Protein AF-A0AAV0NCY5-F1 (afdb_monomer_lite)

Foldseek 3Di:
DDDDDVVNVVVVVVCVVPPPDPPPPPDPLDADADDPDPPFPDWDADPVVQWIWGDDPQQRWIWTAHSNGDIDTPDGDPPDQHPPRCVVVPPPPPPPPDDPPDPPPPPPPDDD

Secondary structure (DSSP, 8-state):
-PPPPHHHHHHHHHHHHHSPP----PSP-------S----SEEEEETTTTEEEEEETTTTEEEEEETT--EEEEEE--SSPPTT-HHHHTS-STT------PPP--------

Structure (mmCIF, N/CA/C/O backbone):
data_AF-A0AAV0NCY5-F1
#
_entry.id   AF-A0AAV0NCY5-F1
#
loop_
_atom_site.group_PDB
_atom_site.id
_atom_site.type_symbol
_atom_site.label_atom_id
_atom_site.label_alt_id
_atom_site.label_comp_id
_atom_site.label_asym_id
_atom_site.label_entity_id
_atom_site.label_seq_id
_atom_site.pdbx_PDB_ins_code
_atom_site.Cartn_x
_atom_site.Cartn_y
_atom_site.Cartn_z
_atom_site.occupancy
_atom_site.B_iso_or_equiv
_atom_site.auth_seq_id
_atom_site.auth_comp_id
_atom_site.auth_asym_id
_atom_site.auth_atom_id
_atom_site.pdbx_PDB_model_num
ATOM 1 N N . MET A 1 1 ? 32.135 -2.091 -52.772 1.00 62.72 1 MET A N 1
ATOM 2 C CA . MET A 1 1 ? 32.031 -2.584 -51.382 1.00 62.72 1 MET A CA 1
ATOM 3 C C . MET A 1 1 ? 32.514 -1.455 -50.483 1.00 62.72 1 MET A C 1
ATOM 5 O O . MET A 1 1 ? 33.683 -1.112 -50.571 1.00 62.72 1 MET A O 1
ATOM 9 N N . ALA A 1 2 ? 31.626 -0.774 -49.755 1.00 65.31 2 ALA A N 1
ATOM 10 C CA . ALA A 1 2 ? 32.032 0.347 -48.903 1.00 65.31 2 ALA A CA 1
ATOM 11 C C . ALA A 1 2 ? 32.680 -0.196 -47.618 1.00 65.31 2 ALA A C 1
ATOM 13 O O . ALA A 1 2 ? 32.075 -1.017 -46.932 1.00 65.31 2 ALA A O 1
ATOM 14 N N . ALA A 1 3 ? 33.911 0.223 -47.320 1.00 77.19 3 ALA A N 1
ATOM 15 C CA . ALA A 1 3 ? 34.609 -0.156 -46.096 1.00 77.19 3 ALA A CA 1
ATOM 16 C C . ALA A 1 3 ? 34.101 0.697 -44.924 1.00 77.19 3 ALA A C 1
ATOM 18 O O . ALA A 1 3 ? 34.045 1.922 -45.019 1.00 77.19 3 ALA A O 1
ATOM 19 N N . ILE A 1 4 ? 33.722 0.055 -43.821 1.00 78.38 4 ILE A N 1
ATOM 20 C CA . ILE A 1 4 ? 33.285 0.747 -42.605 1.00 78.38 4 ILE A CA 1
ATOM 21 C C . ILE A 1 4 ? 34.535 1.241 -41.877 1.00 78.38 4 ILE A C 1
ATOM 23 O O . ILE A 1 4 ? 35.428 0.454 -41.567 1.00 78.38 4 ILE A O 1
ATOM 27 N N . SER A 1 5 ? 34.613 2.547 -41.616 1.00 88.00 5 SER A N 1
ATOM 28 C CA . SER A 1 5 ? 35.745 3.117 -40.884 1.00 88.00 5 SER A CA 1
ATOM 29 C C . SER A 1 5 ? 35.717 2.673 -39.409 1.00 88.00 5 SER A C 1
ATOM 31 O O . SER A 1 5 ? 34.633 2.576 -38.821 1.00 88.00 5 SER A O 1
ATOM 33 N N . PRO A 1 6 ? 36.877 2.443 -38.767 1.00 88.12 6 PRO A N 1
ATOM 34 C CA . PRO A 1 6 ? 36.929 2.037 -37.359 1.00 88.12 6 PRO A CA 1
ATOM 35 C C . PRO A 1 6 ? 36.332 3.101 -36.426 1.00 88.12 6 PRO A C 1
ATOM 37 O O . PRO A 1 6 ? 35.758 2.772 -35.393 1.00 88.12 6 PRO A O 1
ATOM 40 N N . ILE A 1 7 ? 36.396 4.376 -36.820 1.00 90.31 7 ILE A N 1
ATOM 41 C CA . ILE A 1 7 ? 35.806 5.504 -36.086 1.00 90.31 7 ILE A CA 1
ATOM 42 C C . ILE A 1 7 ? 34.278 5.464 -36.162 1.00 90.31 7 ILE A C 1
ATOM 44 O O . ILE A 1 7 ? 33.612 5.614 -35.140 1.00 90.31 7 ILE A O 1
ATOM 48 N N . SER A 1 8 ? 33.711 5.200 -37.345 1.00 87.50 8 SER A N 1
ATOM 49 C CA . SER A 1 8 ? 32.263 5.000 -37.497 1.00 87.50 8 SER A CA 1
ATOM 50 C C . SER A 1 8 ? 31.773 3.808 -36.678 1.00 87.50 8 SER A C 1
ATOM 52 O O . SER A 1 8 ? 30.700 3.878 -36.084 1.00 87.50 8 SER A O 1
ATOM 54 N N . PHE A 1 9 ? 32.566 2.737 -36.611 1.00 89.44 9 PHE A N 1
ATOM 55 C CA . PHE A 1 9 ? 32.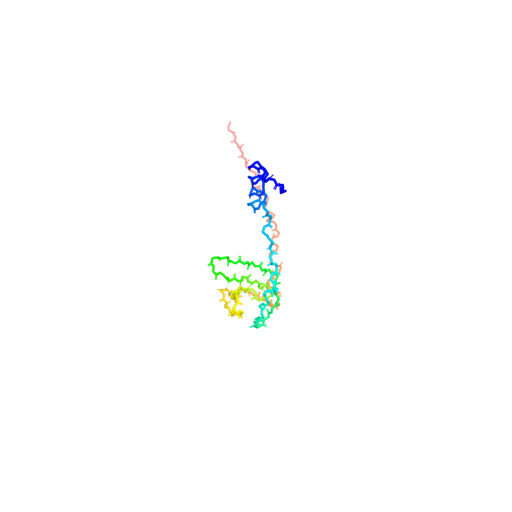246 1.564 -35.801 1.00 89.44 9 PHE A CA 1
ATOM 56 C C . PHE A 1 9 ? 32.234 1.891 -34.300 1.00 89.44 9 PHE A C 1
ATOM 58 O O . PHE A 1 9 ? 31.262 1.583 -33.610 1.00 89.44 9 PHE A O 1
ATOM 65 N N . LEU A 1 10 ? 33.258 2.595 -33.807 1.00 92.06 10 LEU A N 1
ATOM 66 C CA . LEU A 1 10 ? 33.345 3.007 -32.403 1.00 92.06 10 LEU A CA 1
ATOM 67 C C . LEU A 1 10 ? 32.195 3.947 -32.009 1.00 92.06 10 LEU A C 1
ATOM 69 O O . LEU A 1 10 ? 31.576 3.776 -30.960 1.00 92.06 10 LEU A O 1
ATOM 73 N N . PHE A 1 11 ? 31.876 4.911 -32.876 1.00 90.62 11 PHE A N 1
ATOM 74 C CA . PHE A 1 11 ? 30.773 5.846 -32.666 1.00 90.62 11 PHE A CA 1
ATOM 75 C C . PHE A 1 11 ? 29.423 5.122 -32.584 1.00 90.62 11 PHE A C 1
ATOM 77 O O . PHE A 1 11 ? 28.596 5.447 -31.736 1.00 90.62 11 PHE A O 1
ATOM 84 N N . SER A 1 12 ? 29.219 4.093 -33.412 1.00 88.06 12 SER A N 1
ATOM 85 C CA . SER A 1 12 ? 28.001 3.278 -33.396 1.00 88.06 12 SER A CA 1
ATOM 86 C C . SER A 1 12 ? 27.851 2.472 -32.098 1.00 8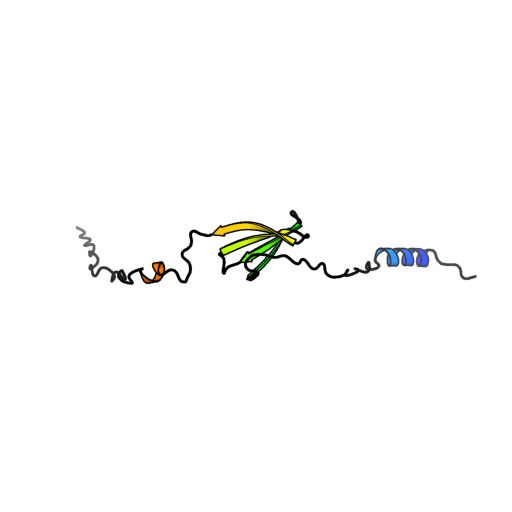8.06 12 SER A C 1
ATOM 88 O O . SER A 1 12 ? 26.754 2.402 -31.546 1.00 88.06 12 SER A O 1
ATOM 90 N N . ILE A 1 13 ? 28.954 1.946 -31.551 1.00 90.50 13 ILE A N 1
ATOM 91 C CA . ILE A 1 13 ? 28.961 1.270 -30.242 1.00 90.50 13 ILE A CA 1
ATOM 92 C C . ILE A 1 13 ? 28.604 2.250 -29.122 1.00 90.50 13 ILE A C 1
ATOM 94 O O . ILE A 1 13 ? 27.750 1.950 -28.293 1.00 90.50 13 ILE A O 1
ATOM 98 N N . ILE A 1 14 ? 29.215 3.435 -29.108 1.00 91.38 14 ILE A N 1
ATOM 99 C CA . ILE A 1 14 ? 28.931 4.457 -28.090 1.00 91.38 14 ILE A CA 1
ATOM 100 C C . ILE A 1 14 ? 27.456 4.880 -28.147 1.00 91.38 14 ILE A C 1
ATOM 102 O O . ILE A 1 14 ? 26.806 4.982 -27.108 1.00 91.38 14 ILE A O 1
ATOM 106 N N . LEU A 1 15 ? 26.904 5.054 -29.351 1.00 88.56 15 LEU A N 1
ATOM 107 C CA . LEU A 1 15 ? 25.491 5.378 -29.536 1.00 88.56 15 LEU A CA 1
ATOM 108 C C . LEU A 1 15 ? 24.573 4.272 -28.989 1.00 88.56 15 LEU A C 1
ATOM 110 O O . LEU A 1 15 ? 23.545 4.578 -28.395 1.00 88.56 15 LEU A O 1
ATOM 114 N N . LEU A 1 16 ? 24.957 3.001 -29.148 1.00 86.69 16 LEU A N 1
ATOM 115 C CA . LEU A 1 16 ? 24.212 1.856 -28.620 1.00 86.69 16 LE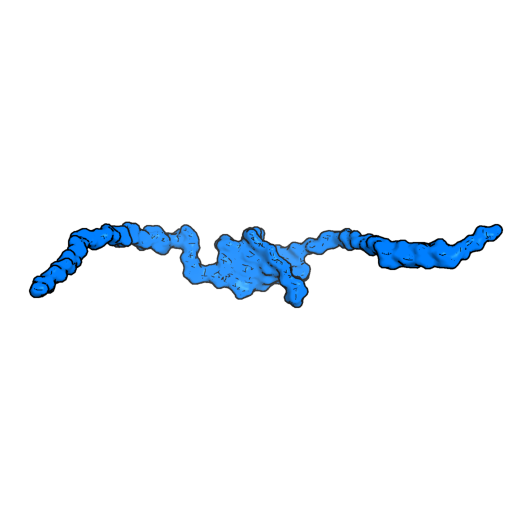U A CA 1
ATOM 116 C C . LEU A 1 16 ? 24.283 1.767 -27.086 1.00 86.69 16 LEU A C 1
ATOM 118 O O . LEU A 1 16 ? 23.297 1.396 -26.456 1.00 86.69 16 LEU A O 1
ATOM 122 N N . LEU A 1 17 ? 25.420 2.128 -26.482 1.00 85.56 17 LEU A N 1
ATOM 123 C CA . LEU A 1 17 ? 25.608 2.103 -25.025 1.00 85.56 17 LEU A CA 1
ATOM 124 C C . LEU A 1 17 ? 24.850 3.226 -24.300 1.00 85.56 17 LEU A C 1
ATOM 126 O O . LEU A 1 17 ? 24.451 3.043 -23.153 1.00 85.56 17 LEU A O 1
ATOM 130 N N . ILE A 1 18 ? 24.673 4.381 -24.948 1.00 85.12 18 ILE A N 1
ATOM 131 C CA . ILE A 1 18 ? 23.987 5.553 -24.372 1.00 85.12 18 ILE A CA 1
ATOM 132 C C . ILE A 1 18 ? 22.524 5.627 -24.845 1.00 85.12 18 ILE A C 1
ATOM 134 O O . ILE A 1 18 ? 21.763 6.488 -24.403 1.00 85.12 18 ILE A O 1
ATOM 138 N N . ALA A 1 19 ? 22.101 4.722 -25.733 1.00 84.38 19 ALA A N 1
ATOM 139 C CA . ALA A 1 19 ? 20.724 4.666 -26.188 1.00 84.38 19 ALA A CA 1
ATOM 140 C C . ALA A 1 19 ? 19.787 4.512 -24.974 1.00 84.38 19 ALA A C 1
ATOM 142 O O . ALA A 1 19 ? 19.968 3.589 -24.173 1.00 84.38 19 ALA A O 1
ATOM 143 N N . PRO A 1 20 ? 18.790 5.401 -24.805 1.00 79.12 20 PRO A N 1
ATOM 144 C CA . PRO A 1 20 ? 17.833 5.276 -23.721 1.00 79.12 20 PRO A CA 1
ATOM 145 C C . PRO A 1 20 ? 17.119 3.933 -23.856 1.00 79.12 20 PRO A C 1
ATOM 147 O O . PRO A 1 20 ? 16.477 3.656 -24.871 1.00 79.12 20 PRO A O 1
ATOM 150 N N . ILE A 1 21 ? 17.252 3.088 -22.833 1.00 79.25 21 ILE A N 1
ATOM 151 C CA . ILE A 1 21 ? 16.541 1.814 -22.773 1.00 79.25 21 ILE A CA 1
ATOM 152 C C . ILE A 1 21 ? 15.047 2.156 -22.808 1.00 79.25 21 ILE A C 1
ATOM 154 O O . ILE A 1 21 ? 14.597 2.938 -21.964 1.00 79.25 21 ILE A O 1
ATOM 158 N N . PRO A 1 22 ? 14.264 1.619 -23.759 1.00 74.38 22 PRO A N 1
ATOM 159 C CA . PRO A 1 22 ? 12.832 1.854 -23.771 1.00 74.38 22 PRO A CA 1
ATOM 160 C C . PRO A 1 22 ? 12.243 1.318 -22.462 1.00 74.38 22 PRO A C 1
ATOM 162 O O . PRO A 1 22 ? 12.181 0.110 -22.236 1.00 74.38 22 PRO A O 1
ATOM 165 N N . SER A 1 23 ? 11.831 2.230 -21.577 1.00 70.75 23 SER A N 1
ATOM 166 C CA . SER A 1 23 ? 11.064 1.880 -20.387 1.00 70.75 23 SER A CA 1
ATOM 167 C C . SER A 1 23 ? 9.700 1.406 -20.862 1.00 70.75 23 SER A C 1
ATOM 169 O O . SER A 1 23 ? 8.855 2.194 -21.291 1.00 70.75 23 SER A O 1
ATOM 171 N N . THR A 1 24 ? 9.505 0.092 -20.858 1.00 69.12 24 THR A N 1
ATOM 172 C CA . THR A 1 24 ? 8.192 -0.482 -21.106 1.00 69.12 24 THR A CA 1
ATOM 173 C C . THR A 1 24 ? 7.352 -0.216 -19.863 1.00 69.12 24 THR A C 1
ATOM 175 O O . THR A 1 24 ? 7.488 -0.874 -18.834 1.00 69.12 24 THR A O 1
ATOM 178 N N . ALA A 1 25 ? 6.489 0.797 -19.933 1.00 68.56 25 ALA A N 1
ATOM 179 C CA . ALA A 1 25 ? 5.429 0.949 -18.951 1.00 68.56 25 ALA A CA 1
ATOM 180 C C . ALA A 1 25 ? 4.479 -0.244 -19.132 1.00 68.56 25 ALA A C 1
ATOM 182 O O . ALA A 1 25 ? 3.638 -0.260 -20.032 1.00 68.56 25 ALA A O 1
ATOM 183 N N . GLY A 1 26 ? 4.690 -1.294 -18.336 1.00 74.94 26 GLY A N 1
ATOM 184 C CA . GLY A 1 26 ? 3.817 -2.461 -18.303 1.00 74.94 26 GLY A CA 1
ATOM 185 C C . GLY A 1 26 ? 2.379 -2.072 -17.95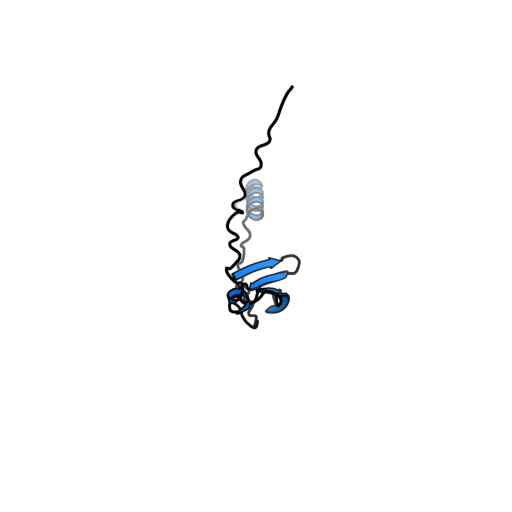5 1.00 74.94 26 GLY A C 1
ATOM 186 O O . GLY A 1 26 ? 2.097 -0.952 -17.524 1.00 74.94 26 GLY A O 1
ATOM 187 N N . LYS A 1 27 ? 1.446 -3.017 -18.124 1.00 81.81 27 LYS A N 1
ATOM 188 C CA . LYS A 1 27 ? 0.067 -2.834 -17.648 1.00 81.81 27 LYS A CA 1
ATOM 189 C C . LYS A 1 27 ? 0.107 -2.401 -16.174 1.00 81.81 27 LYS A C 1
ATOM 191 O O . LYS A 1 27 ? 0.816 -3.049 -15.401 1.00 81.81 27 LYS A O 1
ATOM 196 N N . PRO A 1 28 ? -0.616 -1.332 -15.784 1.00 82.44 28 PRO A N 1
ATOM 197 C CA . PRO A 1 28 ? -0.604 -0.868 -14.406 1.00 82.44 28 PRO A CA 1
ATOM 198 C C . PRO A 1 28 ? -1.024 -2.013 -13.486 1.00 82.44 28 PRO A C 1
ATOM 200 O O . PRO A 1 28 ? -2.023 -2.690 -13.738 1.00 82.44 28 PRO A O 1
ATOM 203 N N . HIS A 1 29 ? -0.238 -2.246 -12.438 1.00 83.81 29 HIS A N 1
ATOM 204 C CA . HIS A 1 29 ? -0.529 -3.282 -11.459 1.00 83.81 29 HIS A CA 1
ATOM 205 C C . HIS A 1 29 ? -1.690 -2.817 -10.574 1.00 83.81 29 HIS A C 1
ATOM 207 O O . HIS A 1 29 ? -1.530 -1.928 -9.739 1.00 83.81 29 HIS A O 1
ATOM 213 N N . VAL A 1 30 ? -2.885 -3.368 -10.806 1.00 88.12 30 VAL A N 1
ATOM 214 C CA . VAL A 1 30 ? -4.098 -2.984 -10.074 1.00 88.12 30 VAL A CA 1
ATOM 215 C C . VAL A 1 30 ? -4.309 -3.930 -8.903 1.00 88.12 30 VAL A C 1
ATOM 217 O O . VAL A 1 30 ? -4.718 -5.075 -9.080 1.00 88.12 30 VAL A O 1
ATOM 220 N N . ILE A 1 31 ? -4.098 -3.411 -7.699 1.00 87.50 31 ILE A N 1
ATOM 221 C CA . ILE A 1 31 ? -4.338 -4.128 -6.449 1.00 87.50 31 ILE A CA 1
ATOM 222 C C . ILE A 1 31 ? -5.759 -3.810 -5.988 1.00 87.50 31 ILE A C 1
ATOM 224 O O . ILE A 1 31 ? -6.090 -2.655 -5.716 1.00 87.50 31 ILE A O 1
ATOM 228 N N . LYS A 1 32 ? -6.617 -4.831 -5.908 1.00 87.56 32 LYS A N 1
ATOM 229 C CA . LYS A 1 32 ? -7.975 -4.703 -5.364 1.00 87.56 32 LYS A CA 1
ATOM 230 C C . LYS A 1 32 ? -8.027 -5.403 -4.020 1.00 87.56 32 LYS A C 1
ATOM 232 O O . LYS A 1 32 ? -7.958 -6.624 -3.964 1.00 87.56 32 LYS A O 1
ATOM 237 N N . PHE A 1 33 ? -8.209 -4.636 -2.959 1.00 84.81 33 PHE A N 1
ATOM 238 C CA . PHE A 1 33 ? -8.344 -5.169 -1.613 1.00 84.81 33 PHE A CA 1
ATOM 239 C C . PHE A 1 33 ? -9.688 -4.765 -1.011 1.00 84.81 33 PHE A C 1
ATOM 241 O O . PHE A 1 33 ? -10.257 -3.726 -1.355 1.00 84.81 33 PHE A O 1
ATOM 248 N N . ARG A 1 34 ? -10.226 -5.615 -0.134 1.00 76.44 34 ARG A N 1
ATOM 249 C CA . ARG A 1 34 ? -11.469 -5.350 0.597 1.00 76.44 34 ARG A CA 1
ATOM 250 C C . ARG A 1 34 ? -11.115 -5.098 2.054 1.00 76.44 34 ARG A C 1
ATOM 252 O O . ARG A 1 34 ? -10.722 -6.021 2.753 1.00 76.44 34 ARG A O 1
ATOM 259 N N . SER A 1 35 ? -11.255 -3.857 2.501 1.00 72.81 35 SER A N 1
ATOM 260 C CA . SER A 1 35 ? -11.228 -3.507 3.920 1.00 72.81 35 SER A CA 1
ATOM 261 C C . SER A 1 35 ? -12.594 -2.945 4.328 1.00 72.81 35 SER A C 1
ATOM 263 O O . SER A 1 35 ? -13.341 -2.490 3.456 1.00 72.81 35 SER A O 1
ATOM 265 N N . PRO A 1 36 ? -12.951 -2.964 5.627 1.00 68.00 36 PRO A N 1
ATOM 266 C CA . PRO A 1 36 ? -14.257 -2.504 6.098 1.00 68.00 36 PRO A CA 1
ATOM 267 C C . PRO A 1 36 ? -14.616 -1.066 5.696 1.00 68.00 36 PRO A C 1
ATOM 269 O O . PRO A 1 36 ? -15.791 -0.717 5.743 1.00 68.00 36 PRO A O 1
ATOM 272 N N . ASN A 1 37 ? -13.645 -0.232 5.292 1.00 63.53 37 ASN A N 1
ATOM 273 C CA . ASN A 1 37 ? -13.915 1.117 4.807 1.00 63.53 37 ASN A CA 1
ATOM 274 C C . ASN A 1 37 ? -12.712 1.738 4.048 1.00 63.53 37 ASN A C 1
ATOM 276 O O . ASN A 1 37 ? -11.781 2.237 4.686 1.00 63.53 37 ASN A O 1
ATOM 280 N N . PRO A 1 38 ? -12.725 1.790 2.704 1.00 64.88 38 PRO A N 1
ATOM 281 C CA . PRO A 1 38 ? -11.596 2.245 1.897 1.00 64.88 38 PRO A CA 1
ATOM 282 C C . PRO A 1 38 ? -11.672 3.754 1.624 1.00 64.88 38 PRO A C 1
ATOM 284 O O . PRO A 1 38 ? -11.685 4.171 0.471 1.00 64.88 38 PRO A O 1
ATOM 287 N N . TYR A 1 39 ? -11.741 4.583 2.667 1.00 71.00 39 TYR A N 1
ATOM 288 C CA . TYR A 1 39 ? -11.543 6.033 2.524 1.00 71.00 39 TYR A CA 1
ATOM 289 C C . TYR A 1 39 ? -10.104 6.359 2.921 1.00 71.00 39 TYR A C 1
ATOM 291 O O . TYR A 1 39 ? -9.883 6.688 4.086 1.00 71.00 39 TYR A O 1
ATOM 299 N N . PRO A 1 40 ? -9.126 6.195 2.013 1.00 82.25 40 PRO A N 1
ATOM 300 C CA . PRO A 1 40 ? -7.757 6.571 2.288 1.00 82.25 40 PRO A CA 1
ATOM 301 C C . PRO A 1 40 ? -7.622 8.086 2.172 1.00 82.25 40 PRO A C 1
ATOM 303 O O . PRO A 1 40 ? -7.789 8.653 1.093 1.00 82.25 40 PRO A O 1
ATOM 306 N N . GLU A 1 41 ? -7.312 8.760 3.271 1.00 84.31 41 GLU A N 1
ATOM 307 C CA . GLU A 1 41 ? -6.905 10.167 3.223 1.00 84.31 41 GLU A CA 1
ATOM 308 C C . GLU A 1 41 ? -5.410 10.299 2.883 1.00 84.31 41 GLU A C 1
ATOM 310 O O . GLU A 1 41 ? -4.967 11.362 2.455 1.00 84.31 41 GLU A O 1
ATOM 315 N N . GLY A 1 42 ? -4.641 9.211 3.020 1.00 86.56 42 GLY A N 1
ATOM 316 C CA . GLY A 1 42 ? -3.232 9.147 2.641 1.00 86.56 42 GLY A CA 1
ATOM 317 C C . GLY A 1 42 ? -2.776 7.736 2.262 1.00 86.56 42 GLY A C 1
ATOM 318 O O . GLY A 1 42 ? -3.284 6.740 2.785 1.00 86.56 42 GLY A O 1
ATOM 319 N N . LEU A 1 43 ? -1.801 7.671 1.350 1.00 90.25 43 LEU A N 1
ATOM 320 C CA . LEU A 1 43 ? -1.152 6.445 0.886 1.00 90.25 43 LEU A CA 1
ATOM 321 C C . LEU A 1 43 ? 0.360 6.670 0.777 1.00 90.25 43 LEU A C 1
ATOM 323 O O . LEU A 1 43 ? 0.803 7.679 0.229 1.00 90.25 43 LEU A O 1
ATOM 327 N N . ALA A 1 44 ? 1.138 5.710 1.265 1.00 92.88 44 ALA A N 1
ATOM 328 C CA . ALA A 1 44 ? 2.585 5.648 1.093 1.00 92.88 44 ALA A CA 1
ATOM 329 C C . ALA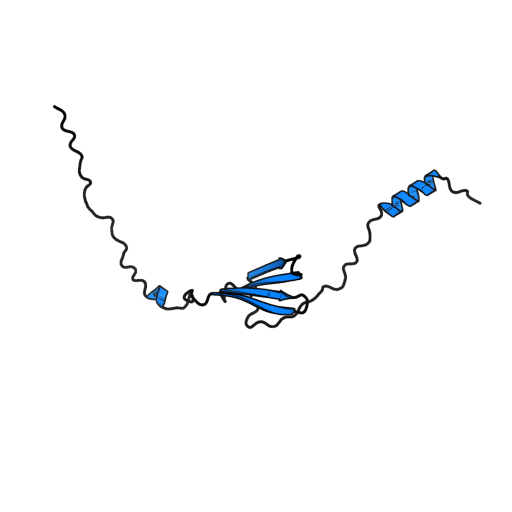 A 1 44 ? 3.000 4.229 0.687 1.00 92.88 44 ALA A C 1
ATOM 331 O O . ALA A 1 44 ? 2.304 3.267 0.998 1.00 92.88 44 ALA A O 1
ATOM 332 N N . TYR A 1 45 ? 4.126 4.086 -0.009 1.00 92.50 45 TYR A N 1
ATOM 333 C CA . TYR A 1 45 ? 4.675 2.782 -0.380 1.00 92.50 45 TYR A CA 1
ATOM 334 C C . TYR A 1 45 ? 6.003 2.555 0.336 1.00 92.50 45 TYR A C 1
ATOM 336 O O . TYR A 1 45 ? 6.921 3.367 0.204 1.00 92.50 45 TYR A O 1
ATOM 344 N N . ASP A 1 46 ? 6.104 1.451 1.070 1.00 92.06 46 ASP A N 1
ATOM 345 C CA . ASP A 1 46 ? 7.355 0.993 1.656 1.00 92.06 46 ASP A CA 1
ATOM 346 C C . ASP A 1 46 ? 8.028 -0.012 0.713 1.00 92.06 46 ASP A C 1
ATOM 348 O O . ASP A 1 46 ? 7.547 -1.125 0.497 1.00 92.06 46 ASP A O 1
ATOM 352 N N . ARG A 1 47 ? 9.178 0.381 0.157 1.00 90.25 47 ARG A N 1
ATOM 353 C CA . ARG A 1 47 ? 9.959 -0.454 -0.765 1.00 90.25 47 ARG A CA 1
ATOM 354 C C . ARG A 1 47 ? 10.647 -1.628 -0.064 1.00 90.25 47 ARG A C 1
ATOM 356 O O . ARG A 1 47 ? 10.936 -2.613 -0.735 1.00 90.25 47 ARG A O 1
ATOM 363 N N . SER A 1 48 ? 10.933 -1.502 1.234 1.00 91.62 48 SER A N 1
ATOM 364 C CA . SER A 1 48 ? 11.621 -2.524 2.029 1.00 91.62 48 SER A CA 1
ATOM 365 C C . SER A 1 48 ? 10.692 -3.695 2.332 1.00 91.62 48 SER A C 1
ATOM 367 O O . SER A 1 48 ? 11.077 -4.847 2.160 1.00 91.62 48 SER A O 1
ATOM 369 N N . ALA A 1 49 ? 9.457 -3.396 2.741 1.00 87.38 49 ALA A N 1
ATOM 370 C CA . ALA A 1 49 ? 8.434 -4.401 3.017 1.00 87.38 49 ALA A CA 1
ATOM 371 C C . ALA A 1 49 ? 7.575 -4.763 1.793 1.00 87.3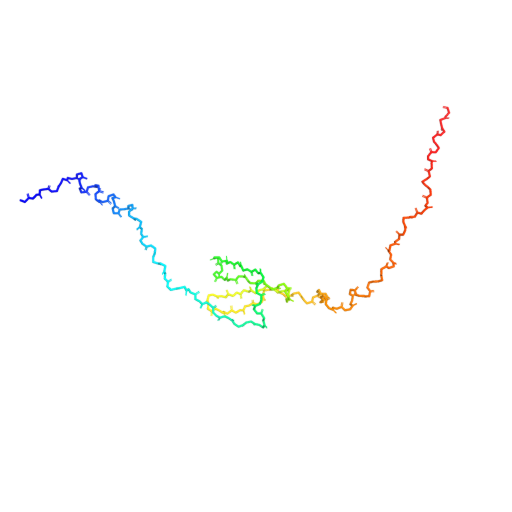8 49 ALA A C 1
ATOM 373 O O . ALA A 1 49 ? 6.773 -5.683 1.876 1.00 87.38 49 ALA A O 1
ATOM 374 N N . GLN A 1 50 ? 7.713 -4.045 0.671 1.00 91.69 50 GLN A N 1
ATOM 375 C CA . GLN A 1 50 ? 6.859 -4.174 -0.523 1.00 91.69 50 GLN A CA 1
ATOM 376 C C . GLN A 1 50 ? 5.361 -3.990 -0.227 1.00 91.69 50 GLN A C 1
ATOM 378 O O . GLN A 1 50 ? 4.498 -4.567 -0.887 1.00 91.69 50 GLN A O 1
ATOM 383 N N . HIS A 1 51 ? 5.043 -3.178 0.778 1.00 93.12 51 HIS A N 1
ATOM 384 C CA . HIS A 1 51 ? 3.683 -2.966 1.254 1.00 93.12 51 HIS A CA 1
ATOM 385 C C . HIS A 1 51 ? 3.263 -1.507 1.064 1.00 93.12 51 HIS A C 1
ATOM 387 O O . HIS A 1 51 ? 4.047 -0.568 1.212 1.00 93.12 51 HIS A O 1
ATOM 393 N N . PHE A 1 52 ? 1.984 -1.311 0.776 1.00 91.94 52 PHE A N 1
ATOM 394 C CA . PHE A 1 52 ? 1.337 -0.011 0.789 1.00 91.94 52 PHE A CA 1
ATOM 395 C C . PHE A 1 52 ? 0.813 0.274 2.191 1.00 91.94 52 PHE A C 1
ATOM 397 O O . PHE A 1 52 ? 0.107 -0.535 2.783 1.00 91.94 52 PHE A O 1
ATOM 404 N N . ILE A 1 53 ? 1.135 1.443 2.720 1.00 92.31 53 ILE A N 1
ATOM 405 C CA . ILE A 1 53 ? 0.599 1.940 3.979 1.00 92.31 53 ILE A CA 1
ATOM 406 C C . ILE A 1 53 ? -0.555 2.879 3.657 1.00 92.31 53 ILE A C 1
ATOM 408 O O . ILE A 1 53 ? -0.395 3.851 2.916 1.00 92.31 53 ILE A O 1
ATOM 412 N N . VAL A 1 54 ? -1.722 2.573 4.209 1.00 91.31 54 VAL A N 1
ATOM 413 C CA . VAL A 1 54 ? -2.975 3.273 3.943 1.00 91.31 54 VAL A CA 1
ATOM 414 C C . VAL A 1 54 ? -3.553 3.773 5.260 1.00 91.31 54 VAL A C 1
ATOM 416 O O . VAL A 1 54 ? -3.845 2.984 6.158 1.00 91.31 54 VAL A O 1
ATOM 419 N N . GLY A 1 55 ? -3.721 5.088 5.385 1.00 89.31 55 GLY A N 1
ATOM 420 C CA . GLY A 1 55 ? -4.304 5.709 6.575 1.00 89.31 55 GLY A CA 1
ATOM 421 C C . GLY A 1 55 ? -5.793 5.986 6.399 1.00 89.31 55 GLY A C 1
ATOM 422 O O . GLY A 1 55 ? -6.195 6.467 5.340 1.00 89.31 55 GLY A O 1
ATOM 423 N N . SER A 1 56 ? -6.587 5.716 7.441 1.00 86.00 56 SER A N 1
ATOM 424 C CA . SER A 1 56 ? -7.969 6.186 7.559 1.00 86.00 56 SER A CA 1
ATOM 425 C C . SER A 1 56 ? -8.133 7.131 8.751 1.00 86.00 56 SER A C 1
ATOM 427 O O . SER A 1 56 ? -8.105 6.702 9.904 1.00 86.00 56 SER A O 1
ATOM 429 N N . LEU A 1 57 ? -8.383 8.412 8.499 1.00 81.25 57 LEU A N 1
ATOM 430 C CA . LEU A 1 57 ? -8.703 9.421 9.508 1.00 81.25 57 LEU A CA 1
ATOM 431 C C . LEU A 1 57 ? -10.093 9.180 10.102 1.00 81.25 57 LEU A C 1
ATOM 433 O O . LEU A 1 57 ? -10.292 9.329 11.307 1.00 81.25 57 LEU A O 1
ATOM 437 N N . ARG A 1 58 ? -11.055 8.752 9.274 1.00 80.62 58 ARG A N 1
ATOM 438 C CA . ARG A 1 58 ? -12.421 8.431 9.731 1.00 80.62 58 ARG A CA 1
ATOM 439 C C . ARG A 1 58 ? -12.459 7.300 10.756 1.00 80.62 58 ARG A C 1
ATOM 441 O O . ARG A 1 58 ? -13.285 7.345 11.664 1.00 80.62 58 ARG A O 1
ATOM 448 N N . HIS A 1 59 ? -11.582 6.311 10.597 1.00 79.81 59 HIS A N 1
ATOM 449 C CA . HIS A 1 59 ? -11.523 5.126 11.461 1.00 79.81 59 HIS A CA 1
ATOM 450 C C . HIS A 1 59 ? -10.331 5.144 12.416 1.00 79.81 59 HIS A C 1
ATOM 452 O O . HIS A 1 59 ? -10.229 4.263 13.264 1.00 79.81 59 HIS A O 1
ATOM 458 N N . ARG A 1 60 ? -9.478 6.174 12.321 1.00 84.50 60 ARG A N 1
ATOM 459 C CA . ARG A 1 60 ? -8.265 6.353 13.131 1.00 84.50 60 ARG A CA 1
ATOM 460 C C . ARG A 1 60 ? -7.419 5.083 13.120 1.00 84.50 60 ARG A C 1
ATOM 462 O O . ARG A 1 60 ? -6.996 4.576 14.159 1.00 84.50 60 ARG A O 1
ATOM 469 N N . SER A 1 61 ? -7.239 4.552 11.917 1.00 87.19 61 SER A N 1
ATOM 470 C CA . SER A 1 61 ? -6.557 3.291 11.673 1.00 87.19 61 SER A CA 1
ATOM 471 C C . SER A 1 61 ? -5.510 3.439 10.581 1.00 87.19 61 SER A C 1
ATOM 473 O O . SER A 1 61 ? -5.632 4.267 9.674 1.00 87.19 61 SER A O 1
ATOM 475 N N . ILE A 1 62 ? -4.467 2.623 10.682 1.00 89.50 62 ILE A N 1
ATOM 476 C CA . ILE A 1 62 ? -3.424 2.494 9.668 1.00 89.50 62 ILE A CA 1
ATOM 477 C C . ILE A 1 62 ? -3.394 1.035 9.237 1.00 89.50 62 ILE A C 1
ATOM 479 O O . ILE A 1 62 ? -3.273 0.129 10.066 1.00 89.50 62 ILE A O 1
ATOM 483 N N . HIS A 1 63 ? -3.504 0.824 7.932 1.00 90.56 63 HIS A N 1
ATOM 484 C CA . HIS A 1 63 ? -3.516 -0.484 7.304 1.00 90.56 63 HIS A CA 1
ATOM 485 C C . HIS A 1 63 ? -2.257 -0.683 6.460 1.00 90.56 63 HIS A C 1
ATOM 487 O O . HIS A 1 63 ? -1.791 0.241 5.795 1.00 90.56 63 HIS A O 1
ATOM 493 N N . SER A 1 64 ? -1.728 -1.899 6.476 1.00 91.56 64 SER A N 1
ATOM 494 C CA . SER A 1 64 ? -0.715 -2.382 5.546 1.00 91.56 64 SER A CA 1
ATOM 495 C C . SER A 1 64 ? -1.408 -3.202 4.466 1.00 91.56 64 SER A C 1
ATOM 497 O O . SER A 1 64 ? -2.248 -4.040 4.778 1.00 91.56 64 SER A O 1
ATOM 499 N N . VAL A 1 65 ? -1.100 -2.952 3.202 1.00 91.94 65 VAL A N 1
ATOM 500 C CA . VAL A 1 65 ? -1.681 -3.658 2.063 1.00 91.94 65 VAL A CA 1
ATOM 501 C C . VAL A 1 65 ? -0.550 -4.239 1.233 1.00 91.94 65 VAL A C 1
ATOM 503 O O . VAL A 1 65 ? 0.290 -3.493 0.733 1.00 91.94 65 VAL A O 1
ATOM 506 N N . SER A 1 66 ? -0.520 -5.557 1.073 1.00 90.31 66 SER A N 1
ATOM 507 C CA . SER A 1 66 ? 0.480 -6.213 0.230 1.00 90.31 66 SER A CA 1
ATOM 508 C C . SER A 1 66 ? 0.194 -6.022 -1.263 1.00 90.31 66 SER A C 1
ATOM 510 O O . SER A 1 66 ? -0.900 -5.618 -1.669 1.00 90.31 66 SER A O 1
ATOM 512 N N . ASP A 1 67 ? 1.169 -6.361 -2.100 1.00 88.44 67 ASP A N 1
ATOM 513 C CA . ASP A 1 67 ? 1.019 -6.430 -3.556 1.00 88.44 67 ASP A CA 1
ATOM 514 C C . ASP A 1 67 ? -0.116 -7.376 -4.000 1.00 88.44 67 ASP A C 1
ATOM 516 O O . ASP A 1 67 ? -0.847 -7.078 -4.944 1.00 88.44 67 ASP A O 1
ATOM 520 N N . ALA A 1 68 ? -0.332 -8.466 -3.263 1.00 88.00 68 ALA A N 1
ATOM 521 C CA . ALA A 1 68 ? -1.431 -9.407 -3.460 1.00 88.00 68 ALA A CA 1
ATOM 522 C C . ALA A 1 68 ? -2.801 -8.865 -2.999 1.00 88.00 68 ALA A C 1
ATOM 524 O O . ALA A 1 68 ? -3.826 -9.518 -3.206 1.00 88.00 68 ALA A O 1
ATOM 525 N N . GLY A 1 69 ? -2.846 -7.683 -2.375 1.00 87.00 69 GLY A N 1
ATOM 526 C CA . GLY A 1 69 ? -4.074 -7.072 -1.865 1.00 87.00 69 GLY A CA 1
ATOM 527 C C . GLY A 1 69 ? -4.535 -7.627 -0.518 1.00 87.00 69 GLY A C 1
ATOM 528 O O . GLY A 1 69 ? -5.711 -7.491 -0.171 1.00 87.00 69 GLY A O 1
ATOM 529 N N . VAL A 1 70 ? -3.631 -8.244 0.247 1.00 89.56 70 VAL A N 1
ATOM 530 C CA . VAL A 1 70 ? -3.903 -8.661 1.628 1.00 89.56 70 VAL A CA 1
ATOM 531 C C . VAL A 1 70 ? -3.810 -7.435 2.522 1.00 89.56 70 VAL A C 1
ATOM 533 O O . VAL A 1 70 ? -2.826 -6.706 2.458 1.00 89.56 70 VAL A O 1
ATOM 536 N N . VAL A 1 71 ? -4.837 -7.204 3.339 1.00 90.56 71 VAL A N 1
ATOM 537 C CA . VAL A 1 71 ? -4.899 -6.063 4.258 1.00 90.56 71 VAL A CA 1
ATOM 538 C C . VAL A 1 71 ? -4.609 -6.539 5.667 1.00 90.56 71 VAL A C 1
ATOM 540 O O . VAL A 1 71 ? -5.304 -7.418 6.171 1.00 90.56 71 VAL A O 1
ATOM 543 N N . ASP A 1 72 ? -3.649 -5.895 6.310 1.00 90.38 72 ASP A N 1
ATOM 544 C CA . ASP A 1 72 ? -3.367 -6.045 7.726 1.00 90.38 72 ASP A CA 1
ATOM 545 C C . ASP A 1 72 ? -3.564 -4.711 8.454 1.00 90.38 72 ASP A C 1
ATOM 547 O O . ASP A 1 72 ? -3.373 -3.635 7.884 1.00 90.38 72 ASP A O 1
ATOM 551 N N . THR A 1 73 ? -3.992 -4.755 9.709 1.00 89.81 73 THR A N 1
ATOM 552 C CA . THR A 1 73 ? -4.252 -3.547 10.500 1.00 89.81 73 THR A CA 1
ATOM 553 C C . THR A 1 73 ? -3.123 -3.349 11.492 1.00 89.81 73 THR A C 1
ATOM 555 O O . THR A 1 73 ? -3.036 -4.056 12.488 1.00 89.81 73 THR A O 1
ATOM 558 N N . LEU A 1 74 ? -2.272 -2.360 11.225 1.00 87.56 74 LEU A N 1
ATOM 559 C CA . LEU A 1 74 ? -1.104 -2.076 12.056 1.00 87.56 74 LEU A CA 1
ATOM 560 C C . LEU A 1 74 ? -1.501 -1.355 13.343 1.00 87.56 74 LEU A C 1
ATOM 562 O O . LEU A 1 74 ? -1.011 -1.672 14.423 1.00 87.56 74 LEU A O 1
ATOM 566 N N . ILE A 1 75 ? -2.368 -0.348 13.219 1.00 87.25 75 ILE A N 1
ATOM 567 C CA . ILE A 1 75 ? -2.784 0.509 14.331 1.00 87.25 75 ILE A CA 1
ATOM 568 C C . ILE A 1 75 ? -4.282 0.771 14.201 1.00 87.25 75 ILE A C 1
ATOM 570 O O . ILE A 1 75 ? -4.782 1.035 13.108 1.00 87.25 75 ILE A O 1
ATOM 574 N N . THR A 1 76 ? -5.004 0.715 15.318 1.00 85.44 76 THR A N 1
ATOM 575 C CA . THR A 1 76 ? -6.390 1.186 15.432 1.00 85.44 76 THR A CA 1
ATOM 576 C C . THR A 1 76 ? -6.557 1.887 16.768 1.00 85.44 76 THR A C 1
ATOM 578 O O . THR A 1 76 ? -6.351 1.275 17.814 1.00 85.44 76 THR A O 1
ATOM 581 N N . ASP A 1 77 ? -6.939 3.162 16.742 1.00 79.25 77 ASP A N 1
ATOM 582 C CA . ASP A 1 77 ? -7.219 3.910 17.963 1.00 79.25 77 ASP A CA 1
ATOM 583 C C . ASP A 1 77 ? -8.709 3.837 18.330 1.00 79.25 77 ASP A C 1
ATOM 585 O O . ASP A 1 77 ? -9.569 4.536 17.775 1.00 79.25 77 ASP A O 1
ATOM 589 N N . LEU A 1 78 ? -8.999 2.968 19.299 1.00 73.81 78 LEU A N 1
ATOM 590 C CA . LEU A 1 78 ? -10.317 2.822 19.921 1.00 73.81 78 LEU A CA 1
ATOM 591 C C . LEU A 1 78 ? -10.512 3.745 21.134 1.00 73.81 78 LEU A C 1
ATOM 593 O O . LEU A 1 78 ? -11.635 3.881 21.616 1.00 73.81 78 LEU A O 1
ATOM 597 N N . SER A 1 79 ? -9.439 4.359 21.637 1.00 72.81 79 SER A N 1
ATOM 598 C CA . SER A 1 79 ? -9.435 5.144 22.876 1.00 72.81 79 SER A CA 1
ATOM 599 C C . SER A 1 79 ? -9.912 6.578 22.671 1.00 72.81 79 SER A C 1
ATOM 601 O O . SER A 1 79 ? -10.470 7.192 23.582 1.00 72.81 79 SER A O 1
ATOM 603 N N . LEU A 1 80 ? -9.749 7.109 21.458 1.00 62.81 80 LEU A N 1
ATOM 604 C CA . LEU A 1 80 ? -10.232 8.440 21.138 1.00 62.81 80 LEU A CA 1
ATOM 605 C C . LEU A 1 80 ? -11.775 8.456 21.114 1.00 62.81 80 LEU A C 1
ATOM 607 O O . LEU A 1 80 ? -12.399 7.694 20.361 1.00 62.81 80 LEU A O 1
ATOM 611 N N . PRO A 1 81 ? -12.434 9.371 21.846 1.00 61.75 81 PRO A N 1
ATOM 612 C CA . PRO A 1 81 ? -13.873 9.570 21.734 1.00 61.75 81 PRO A CA 1
ATOM 613 C C . PRO A 1 81 ? -14.222 9.886 20.276 1.00 61.75 81 PRO A C 1
ATOM 615 O O . PRO A 1 81 ? -13.505 10.628 19.602 1.00 61.75 81 PRO A O 1
ATOM 618 N N . THR A 1 82 ? -15.271 9.281 19.717 1.00 59.97 82 THR A N 1
ATOM 619 C CA . THR A 1 82 ? -15.702 9.644 18.357 1.00 59.97 82 THR A CA 1
ATOM 620 C C . THR A 1 82 ? -16.071 11.133 18.330 1.00 59.97 82 THR A C 1
ATOM 622 O O . THR A 1 82 ? -16.556 11.650 19.336 1.00 59.97 82 THR A O 1
ATOM 625 N N . PRO A 1 83 ? -15.931 11.857 17.208 1.00 56.94 83 PRO A N 1
ATOM 626 C CA . PRO A 1 83 ? -16.383 13.251 17.130 1.00 56.94 83 PRO A CA 1
ATOM 627 C C . PRO A 1 83 ? -17.902 13.412 17.355 1.00 56.94 83 PRO A C 1
ATOM 629 O O . PRO A 1 83 ? -18.385 14.519 17.566 1.00 56.94 83 PRO A O 1
ATOM 632 N N . ARG A 1 84 ? -18.672 12.310 17.342 1.00 53.66 84 ARG A N 1
ATOM 633 C CA . ARG A 1 84 ? -20.085 12.270 17.759 1.00 53.66 84 ARG A CA 1
ATOM 634 C C . ARG A 1 84 ? -20.303 11.840 19.208 1.00 53.66 84 ARG A C 1
ATOM 636 O O . ARG A 1 84 ? -21.446 11.837 19.658 1.00 53.66 84 ARG A O 1
ATOM 643 N N . SER A 1 85 ? -19.256 11.457 19.929 1.00 55.19 85 SER A N 1
ATOM 644 C CA . SER A 1 85 ? -19.379 11.118 21.338 1.00 55.19 85 SER A CA 1
ATOM 645 C C . SER A 1 85 ? -19.808 12.370 22.100 1.00 55.19 85 SER A C 1
ATOM 647 O O . SER A 1 85 ? -19.183 13.430 22.048 1.00 55.19 85 SER A O 1
ATOM 649 N N . SER A 1 86 ? -20.928 12.250 22.801 1.00 58.06 86 SER A N 1
ATOM 650 C CA . SER A 1 86 ? -21.474 13.279 23.683 1.00 58.06 86 SER A CA 1
ATOM 651 C C . SER A 1 86 ? -20.509 13.680 24.803 1.00 58.06 86 SER A C 1
ATOM 653 O O . SER A 1 86 ? -20.741 14.707 25.426 1.00 58.06 86 SER A O 1
ATOM 655 N N . ALA A 1 87 ? -19.411 12.940 24.996 1.00 60.50 87 ALA A N 1
ATOM 656 C CA . ALA A 1 87 ? -18.334 13.247 25.930 1.00 60.50 87 ALA A CA 1
ATOM 657 C C . ALA A 1 87 ? -17.736 14.652 25.723 1.00 60.50 87 ALA A C 1
ATOM 659 O O . ALA A 1 87 ? -17.478 15.347 26.703 1.00 60.50 87 ALA A O 1
ATOM 660 N N . TRP A 1 88 ? -17.594 15.120 24.472 1.00 50.72 88 TRP A N 1
ATOM 661 C CA . TRP A 1 88 ? -17.196 16.513 24.200 1.00 50.72 88 TRP A CA 1
ATOM 662 C C . TRP A 1 88 ? -18.295 17.513 24.579 1.00 50.72 88 TRP A C 1
ATOM 664 O O . TRP A 1 88 ? -18.024 18.589 25.103 1.00 50.72 88 TRP A O 1
ATOM 674 N N . ARG A 1 89 ? -19.560 17.145 24.348 1.00 57.62 89 ARG A N 1
ATOM 675 C CA . ARG A 1 89 ? -20.728 17.992 24.635 1.00 57.62 89 ARG A CA 1
ATOM 676 C C . ARG A 1 89 ? -20.955 18.185 26.140 1.00 57.62 89 ARG A C 1
ATOM 678 O O . ARG A 1 89 ? -21.672 19.100 26.526 1.00 57.62 89 ARG A O 1
ATOM 685 N N . SER A 1 90 ? -20.355 17.328 26.962 1.00 56.44 90 SER A N 1
ATOM 686 C CA . SER A 1 90 ? -20.389 17.393 28.420 1.00 56.44 90 SER A CA 1
ATOM 687 C C . SER A 1 90 ? -19.155 18.036 29.049 1.00 56.44 90 SER A C 1
ATOM 689 O O . SER A 1 90 ? -19.113 18.080 30.274 1.00 56.44 90 SER A O 1
ATOM 691 N N . ILE A 1 91 ? -18.181 18.553 28.281 1.00 61.12 91 ILE A N 1
ATOM 692 C CA . ILE A 1 91 ? -17.196 19.473 28.869 1.00 61.12 91 ILE A CA 1
ATOM 693 C C . ILE A 1 91 ? -17.976 20.742 29.216 1.00 61.12 91 ILE A C 1
ATOM 695 O O . ILE A 1 91 ? -18.416 21.445 28.301 1.00 61.12 91 ILE A O 1
ATOM 699 N N . PRO A 1 92 ? -18.207 21.044 30.505 1.00 50.12 92 PRO A N 1
ATOM 700 C CA . PRO A 1 92 ? -18.857 22.285 30.863 1.00 50.12 92 PRO A CA 1
ATOM 701 C C . PRO A 1 92 ? -17.932 23.397 30.378 1.00 50.12 92 PRO A C 1
ATOM 703 O O . PRO A 1 92 ? -16.760 23.436 30.750 1.00 50.12 92 PRO A O 1
ATOM 706 N N . SER A 1 93 ? -18.445 24.345 29.600 1.00 57.16 93 SER A N 1
ATOM 707 C CA . SER A 1 93 ? -17.751 25.600 29.282 1.00 57.16 93 SER A CA 1
ATOM 708 C C . SER A 1 93 ? -17.548 26.496 30.519 1.00 57.16 93 SER A C 1
ATOM 710 O O . SER A 1 93 ? -17.309 27.694 30.407 1.00 57.16 93 SER A O 1
ATOM 712 N N . THR A 1 94 ? -17.635 25.929 31.720 1.00 54.22 94 THR A N 1
ATOM 713 C CA . THR A 1 94 ? -17.626 26.618 33.004 1.00 54.22 94 THR A CA 1
ATOM 714 C C . THR A 1 94 ? -16.277 26.465 33.694 1.00 54.22 94 THR A C 1
ATOM 716 O O . THR A 1 94 ? -16.198 26.135 34.868 1.00 54.22 94 THR A O 1
ATOM 719 N N . THR A 1 95 ? -15.185 26.715 32.978 1.00 52.16 95 THR A N 1
ATOM 720 C CA . THR A 1 95 ? -13.987 27.305 33.593 1.00 52.16 95 THR A CA 1
ATOM 721 C C . THR A 1 95 ? -13.265 28.166 32.560 1.00 52.16 95 THR A C 1
ATOM 723 O O . THR A 1 95 ? -12.071 28.040 32.325 1.00 52.16 95 THR A O 1
ATOM 726 N N . ALA A 1 96 ? -13.988 29.118 31.966 1.00 48.66 96 ALA A N 1
ATOM 727 C CA . ALA A 1 96 ? -13.387 30.436 31.831 1.00 48.66 96 ALA A CA 1
ATOM 728 C C . ALA A 1 96 ? -13.262 30.974 33.263 1.00 48.66 96 ALA A C 1
ATOM 730 O O . ALA A 1 96 ? -14.158 31.647 33.768 1.00 48.66 96 ALA A O 1
ATOM 731 N N . SER A 1 97 ? -12.203 30.573 33.973 1.00 45.53 97 SER A N 1
ATOM 732 C CA . SER A 1 97 ? -11.784 31.307 35.155 1.00 45.53 97 SER A CA 1
ATOM 733 C C . SER A 1 97 ? -11.458 32.703 34.650 1.00 45.53 97 SER A C 1
ATOM 735 O O . SER A 1 97 ? -10.436 32.904 33.989 1.00 45.53 97 SER A O 1
ATOM 737 N N . SER A 1 98 ? -12.356 33.652 34.903 1.00 50.62 98 SER A N 1
ATOM 738 C CA . SER A 1 98 ? -12.016 35.066 34.924 1.00 50.62 98 SER A CA 1
ATOM 739 C C . SER A 1 98 ? -10.634 35.194 35.571 1.00 50.62 98 SER A C 1
ATOM 741 O O . SER A 1 98 ? -10.405 34.537 36.596 1.00 50.62 98 SER A O 1
ATOM 743 N N . PRO A 1 99 ? -9.692 35.956 34.988 1.00 51.31 99 PRO A N 1
ATOM 744 C CA . PRO A 1 99 ? -8.411 36.165 35.641 1.00 51.31 99 PRO A CA 1
ATOM 745 C C . PRO A 1 99 ? -8.691 36.637 37.073 1.00 51.31 99 PRO A C 1
ATOM 747 O O . PRO A 1 99 ? -9.611 37.442 37.266 1.00 51.31 99 PRO A O 1
ATOM 750 N N . PRO A 1 100 ? -7.981 36.106 38.082 1.00 45.03 100 PRO A N 1
ATOM 751 C CA . PRO A 1 100 ? -8.218 36.501 39.457 1.00 45.03 100 PRO A CA 1
ATOM 752 C C . PRO A 1 100 ? -8.069 38.020 39.532 1.00 45.03 100 PRO A C 1
ATOM 754 O O . PRO A 1 100 ? -7.018 38.565 39.197 1.00 45.03 100 PRO A O 1
ATOM 757 N N . SER A 1 101 ? -9.131 38.717 39.936 1.00 53.19 101 SER A N 1
ATOM 758 C CA . SER A 1 101 ? -9.123 40.160 40.186 1.00 53.19 101 SER A CA 1
ATOM 759 C C . SER A 1 101 ? -8.400 40.462 41.501 1.00 53.19 101 SER A C 1
ATOM 761 O O . SER A 1 101 ? -8.921 41.162 42.368 1.00 53.19 101 SER A O 1
ATOM 763 N N . THR A 1 102 ? -7.214 39.886 41.675 1.00 53.12 102 THR A N 1
ATOM 764 C CA . THR A 1 102 ? -6.326 40.165 42.794 1.00 53.12 102 THR A CA 1
ATOM 765 C C . THR A 1 102 ? -5.407 41.298 42.351 1.00 53.12 102 THR A C 1
ATOM 767 O O . THR A 1 102 ? -4.654 41.121 41.389 1.00 53.12 102 THR A O 1
ATOM 770 N N . PRO A 1 103 ? -5.439 42.475 42.998 1.00 48.97 103 PRO A N 1
ATOM 771 C CA . PRO A 1 103 ? -4.438 43.497 42.742 1.00 48.97 103 PRO A CA 1
ATOM 772 C C . PRO A 1 103 ? -3.065 42.926 43.109 1.00 48.97 103 PRO A C 1
ATOM 774 O O . PRO A 1 103 ? -2.902 42.346 44.183 1.00 48.97 103 PRO A O 1
ATOM 777 N N . TRP A 1 104 ? -2.082 43.072 42.221 1.00 40.12 104 TRP A N 1
ATOM 778 C CA . TRP A 1 104 ? -0.692 42.712 42.497 1.00 40.12 104 TRP A CA 1
ATOM 779 C C . TRP A 1 104 ? -0.227 43.320 43.832 1.00 40.12 104 TRP A C 1
ATOM 781 O O . TRP A 1 104 ? -0.487 44.506 44.069 1.00 40.12 104 TRP A O 1
ATOM 791 N N . PRO A 1 105 ? 0.486 42.577 44.700 1.00 42.53 105 PRO A N 1
ATOM 792 C CA . PRO A 1 105 ? 1.092 43.175 45.876 1.00 42.53 105 PRO A CA 1
ATOM 793 C C . PRO A 1 105 ? 2.168 44.154 45.403 1.00 42.53 105 PRO A C 1
ATOM 795 O O . PRO A 1 105 ? 3.178 43.776 44.809 1.00 42.53 105 PRO A O 1
ATOM 798 N N . ARG A 1 106 ? 1.930 45.447 45.640 1.00 45.41 106 ARG A N 1
ATOM 799 C CA . ARG A 1 106 ? 2.932 46.493 45.448 1.00 45.41 106 ARG A CA 1
ATOM 800 C C . ARG A 1 106 ? 4.072 46.213 46.425 1.00 45.41 106 ARG A C 1
ATOM 802 O O . ARG A 1 106 ? 3.911 46.413 47.624 1.00 45.41 106 ARG A O 1
ATOM 809 N N . SER A 1 107 ? 5.206 45.756 45.899 1.00 44.38 107 SER A N 1
ATOM 810 C CA . SER A 1 107 ? 6.474 45.691 46.623 1.00 44.38 107 SER A CA 1
ATOM 811 C C . SER A 1 107 ? 6.804 47.088 47.154 1.00 44.38 107 SER A C 1
ATOM 813 O O . SER A 1 107 ? 7.230 47.957 46.395 1.00 44.38 107 SER A O 1
ATOM 815 N N . GLN A 1 108 ? 6.555 47.336 48.440 1.00 50.28 108 GLN A N 1
ATOM 816 C CA . GLN A 1 108 ? 7.085 48.510 49.119 1.00 50.28 108 GLN A CA 1
ATOM 817 C C . GLN A 1 108 ? 8.549 48.220 49.440 1.00 50.28 108 GLN A C 1
ATOM 819 O O . GLN A 1 108 ? 8.864 47.557 50.422 1.00 50.28 108 GLN A O 1
ATOM 824 N N . SER A 1 109 ? 9.448 48.687 48.578 1.00 48.03 109 SER A N 1
ATOM 825 C CA . SER A 1 109 ? 10.854 48.836 48.932 1.00 48.03 109 SER A CA 1
ATOM 826 C C . SER A 1 109 ? 10.989 50.082 49.808 1.00 48.03 109 SER A C 1
ATOM 828 O O . SER A 1 109 ? 11.087 51.199 49.299 1.00 48.03 109 SER A O 1
ATOM 830 N N . SER A 1 110 ? 10.947 49.903 51.123 1.00 51.41 110 SER A N 1
ATOM 831 C CA . SER A 1 110 ? 11.414 50.900 52.083 1.00 51.41 110 SER A CA 1
ATOM 832 C C . SER A 1 110 ? 12.928 50.744 52.242 1.00 51.41 110 SER A C 1
ATOM 834 O O . SER A 1 110 ? 13.390 49.766 52.829 1.00 51.41 110 SER A O 1
ATOM 836 N N . MET A 1 111 ? 13.684 51.682 51.671 1.00 44.00 111 MET A N 1
ATOM 837 C CA . MET A 1 111 ? 15.085 51.924 52.031 1.00 44.00 111 MET A CA 1
ATOM 838 C C . MET A 1 111 ? 15.134 52.686 53.367 1.00 44.00 111 MET A C 1
ATOM 840 O O . MET A 1 111 ? 14.250 53.520 53.590 1.00 44.00 111 MET A O 1
ATOM 844 N N . PRO A 1 112 ? 16.128 52.443 54.235 1.00 63.84 112 PRO A N 1
ATOM 845 C CA . PRO A 1 112 ? 16.624 53.469 55.144 1.00 63.84 112 PRO A CA 1
ATOM 846 C C . PRO A 1 112 ? 17.469 54.517 54.402 1.00 63.84 112 PRO A C 1
ATOM 848 O O . PRO A 1 112 ? 18.152 54.150 53.417 1.00 63.84 112 PRO A O 1
#

Sequence (112 aa):
MAAISPISFLFSIILLLIAPIPSTAGKPHVIKFRSPNPYPEGLAYDRSAQHFIVGSLRHRSIHSVSDAGVVDTLITDLSLPTPRSSAWRSIPSTTASSPPSTPWPRSQSSMP

Organism: NCBI:txid586396

InterPro domains:
  IPR053224 Sensory map formation adhesion molecule [PTHR31460] (9-82)

Radius of gyration: 33.91 Å; chains: 1; bounding box: 58×63×106 Å

pLDDT: mean 74.79, std 16.2, range [40.12, 93.12]